Protein AF-A0A179UR86-F1 (afdb_monomer_lite)

Radius of gyration: 14.1 Å; chains: 1; bounding box: 42×25×33 Å

Sequence (94 aa):
MFLMEGLKAKALVEFESKLTKFWLSESFLECIQNIYDTAAPMPPGVKSAVVQTATKHLESLWQKKPFQDIVRENGDFAVDMIEKQVKSEGILHI

pLDDT: mean 88.58, std 12.35, range [43.47, 96.12]

Organism: Blastomyces gilchristii (strain SLH14081) (NCBI:txid559298)

Structure (mmCIF, N/CA/C/O backbone):
data_AF-A0A179UR86-F1
#
_entry.id   AF-A0A179UR86-F1
#
loop_
_atom_site.group_PDB
_atom_site.id
_atom_site.type_symbol
_atom_site.label_atom_id
_atom_site.label_alt_id
_atom_site.label_comp_id
_atom_site.label_asym_id
_atom_site.label_entity_id
_atom_site.label_seq_id
_atom_site.pdbx_PDB_ins_code
_atom_site.Cartn_x
_atom_site.Cartn_y
_atom_site.Cartn_z
_atom_site.occupancy
_atom_site.B_iso_or_equiv
_atom_site.auth_seq_id
_atom_site.auth_comp_id
_atom_site.auth_asym_id
_atom_site.auth_atom_id
_atom_site.pdbx_PDB_model_num
ATOM 1 N N . MET A 1 1 ? 29.850 -10.027 -7.730 1.00 51.62 1 MET A N 1
ATOM 2 C CA . MET A 1 1 ? 28.386 -9.892 -7.889 1.00 51.62 1 MET A CA 1
ATOM 3 C C . MET A 1 1 ? 27.811 -9.637 -6.506 1.00 51.62 1 MET A C 1
ATOM 5 O O . MET A 1 1 ? 27.956 -10.494 -5.646 1.00 51.62 1 MET A O 1
ATOM 9 N N . PHE A 1 2 ? 27.308 -8.434 -6.233 1.00 58.03 2 PHE A N 1
ATOM 10 C CA . PHE A 1 2 ? 26.774 -8.105 -4.908 1.00 58.03 2 PHE A CA 1
ATOM 11 C C . PHE A 1 2 ? 25.455 -8.858 -4.686 1.00 58.03 2 PHE A C 1
ATOM 13 O O . PHE A 1 2 ? 24.636 -8.926 -5.599 1.00 58.03 2 PHE A O 1
ATOM 20 N N . LEU A 1 3 ? 25.231 -9.392 -3.480 1.00 67.00 3 LEU A N 1
ATOM 21 C CA . LEU A 1 3 ? 24.007 -10.102 -3.046 1.00 67.00 3 LEU A CA 1
ATOM 22 C C . LEU A 1 3 ? 22.762 -9.183 -2.960 1.00 67.00 3 LEU A C 1
ATOM 24 O O . LEU A 1 3 ? 21.843 -9.417 -2.177 1.00 67.00 3 LEU A O 1
ATOM 28 N N . MET A 1 4 ? 22.740 -8.104 -3.742 1.00 77.94 4 MET A N 1
ATOM 29 C CA . MET A 1 4 ? 21.792 -7.000 -3.640 1.00 77.94 4 MET A CA 1
ATOM 30 C C . MET A 1 4 ? 20.364 -7.437 -3.973 1.00 77.94 4 MET A C 1
ATOM 32 O O . MET A 1 4 ? 19.428 -6.983 -3.325 1.00 77.94 4 MET A O 1
ATOM 36 N N . GLU A 1 5 ? 20.195 -8.367 -4.913 1.00 80.44 5 GLU A N 1
ATOM 37 C CA . GLU A 1 5 ? 18.871 -8.878 -5.290 1.00 80.44 5 GLU A CA 1
ATOM 38 C C . GLU A 1 5 ? 18.231 -9.715 -4.174 1.00 80.44 5 GLU A C 1
ATOM 40 O O . GLU A 1 5 ? 17.061 -9.523 -3.849 1.00 80.44 5 GLU A O 1
ATOM 45 N N . GLY A 1 6 ? 19.011 -10.565 -3.496 1.00 83.00 6 GLY A N 1
ATOM 46 C CA . GLY A 1 6 ? 18.523 -11.320 -2.337 1.00 83.00 6 GLY A CA 1
ATOM 47 C C . GLY A 1 6 ? 18.135 -10.410 -1.168 1.00 83.00 6 GLY A C 1
ATOM 48 O O . GLY A 1 6 ? 17.149 -10.663 -0.476 1.00 83.00 6 GLY A O 1
ATOM 49 N N . LEU A 1 7 ? 18.871 -9.309 -0.977 1.00 87.69 7 LEU A N 1
ATOM 50 C CA . LEU A 1 7 ? 18.551 -8.318 0.047 1.00 87.69 7 LEU A CA 1
ATOM 51 C C . LEU A 1 7 ? 17.270 -7.540 -0.284 1.00 87.69 7 LEU A C 1
ATOM 53 O O . LEU A 1 7 ? 16.439 -7.363 0.604 1.00 87.69 7 LEU A O 1
ATOM 57 N N . LYS A 1 8 ? 17.081 -7.119 -1.542 1.00 87.69 8 LYS A N 1
ATOM 58 C CA . LYS A 1 8 ? 15.849 -6.452 -2.000 1.00 87.69 8 LYS A CA 1
ATOM 59 C C . LYS A 1 8 ? 14.625 -7.342 -1.801 1.00 87.69 8 LYS A C 1
ATOM 61 O O . LYS A 1 8 ? 13.632 -6.880 -1.250 1.00 87.69 8 LYS A O 1
ATOM 66 N N . ALA A 1 9 ? 14.719 -8.620 -2.174 1.00 89.12 9 ALA A N 1
ATOM 67 C CA . ALA A 1 9 ? 13.636 -9.578 -1.970 1.00 89.12 9 ALA A CA 1
ATOM 68 C C . ALA A 1 9 ? 13.292 -9.734 -0.480 1.00 89.12 9 ALA A C 1
ATOM 70 O O . ALA A 1 9 ? 12.127 -9.646 -0.099 1.00 89.12 9 ALA A O 1
ATOM 71 N N . LYS A 1 10 ? 14.303 -9.881 0.389 1.00 92.06 10 LYS A N 1
ATOM 72 C CA . LYS A 1 10 ? 14.084 -9.967 1.840 1.00 92.06 10 LYS A CA 1
ATOM 73 C C . LYS A 1 10 ? 13.477 -8.682 2.415 1.00 92.06 10 LYS A C 1
ATOM 75 O O . LYS A 1 10 ? 12.597 -8.753 3.267 1.00 92.06 10 LYS A O 1
ATOM 80 N N . ALA A 1 11 ? 13.923 -7.517 1.946 1.00 93.31 11 ALA A N 1
ATOM 81 C CA . ALA A 1 11 ? 13.376 -6.230 2.360 1.00 93.31 11 ALA A CA 1
ATOM 82 C C . ALA A 1 11 ? 11.907 -6.069 1.940 1.00 93.31 11 ALA A C 1
ATOM 84 O O . ALA A 1 11 ? 11.116 -5.567 2.733 1.00 93.31 11 ALA A O 1
ATOM 85 N N . LEU A 1 12 ? 11.533 -6.537 0.743 1.00 94.06 12 LEU A N 1
ATOM 86 C CA . LEU A 1 12 ? 10.146 -6.524 0.277 1.00 94.06 12 LEU A CA 1
ATOM 87 C C . LEU A 1 12 ? 9.246 -7.415 1.145 1.00 94.06 12 LEU A C 1
ATOM 89 O O . LEU A 1 12 ? 8.189 -6.965 1.572 1.00 94.06 12 LEU A O 1
ATOM 93 N N . VAL A 1 13 ? 9.694 -8.625 1.490 1.00 94.75 13 VAL A N 1
ATOM 94 C CA . VAL A 1 13 ? 8.943 -9.527 2.386 1.00 94.75 13 VAL A CA 1
ATOM 95 C C . VAL A 1 13 ? 8.721 -8.888 3.762 1.00 94.75 13 VAL A C 1
ATOM 97 O O . VAL A 1 13 ? 7.619 -8.926 4.311 1.00 94.75 13 VAL A O 1
ATOM 100 N N . GLU A 1 14 ? 9.753 -8.260 4.329 1.00 95.69 14 GLU A N 1
ATOM 101 C CA . GLU A 1 14 ? 9.614 -7.553 5.607 1.00 95.69 14 GLU A CA 1
ATOM 102 C C . GLU A 1 14 ? 8.725 -6.310 5.497 1.00 95.69 14 GLU A C 1
ATOM 104 O O . GLU A 1 14 ? 7.994 -5.977 6.432 1.00 95.69 14 GLU A O 1
ATOM 109 N N . PHE A 1 15 ? 8.756 -5.627 4.355 1.00 95.50 15 PHE A N 1
ATOM 110 C CA . PHE A 1 15 ? 7.875 -4.504 4.077 1.00 95.50 15 PHE A CA 1
ATOM 111 C C . PHE A 1 15 ? 6.408 -4.950 4.041 1.00 95.50 15 PHE A C 1
ATOM 113 O O . PHE A 1 15 ? 5.600 -4.412 4.794 1.00 95.50 15 PHE A O 1
ATOM 120 N N . GLU A 1 16 ? 6.076 -5.995 3.283 1.00 95.31 16 GLU A N 1
ATOM 121 C CA . GLU A 1 16 ? 4.734 -6.598 3.241 1.00 95.31 16 GLU A CA 1
ATOM 122 C C . GLU A 1 16 ? 4.252 -7.035 4.637 1.00 95.31 16 GLU A C 1
ATOM 124 O O . GLU A 1 16 ? 3.130 -6.730 5.055 1.00 95.31 16 GLU A O 1
ATOM 129 N N . SER A 1 17 ? 5.129 -7.678 5.415 1.00 95.81 17 SER A N 1
ATOM 130 C CA . SER A 1 17 ? 4.868 -8.059 6.811 1.00 95.81 17 SER A CA 1
ATOM 131 C C . SER A 1 17 ? 4.529 -6.851 7.693 1.00 95.81 17 SER A C 1
ATOM 133 O O . SER A 1 17 ? 3.624 -6.916 8.526 1.00 95.81 17 SER A O 1
ATOM 135 N N . LYS A 1 18 ? 5.203 -5.712 7.505 1.00 95.81 18 LYS A N 1
ATOM 136 C CA . LYS A 1 18 ? 4.883 -4.475 8.230 1.00 95.81 18 LYS A CA 1
ATOM 137 C C . LYS A 1 18 ? 3.570 -3.857 7.764 1.00 95.81 18 LYS A C 1
ATOM 139 O O . LYS A 1 18 ? 2.780 -3.463 8.618 1.00 95.81 18 LYS A O 1
ATOM 144 N N . LEU A 1 19 ? 3.300 -3.811 6.460 1.00 95.50 19 LEU A N 1
ATOM 145 C CA . LEU A 1 19 ? 2.042 -3.268 5.936 1.00 95.50 19 LEU A CA 1
ATOM 146 C C . LEU A 1 19 ? 0.835 -4.001 6.527 1.00 95.50 19 LEU A C 1
ATOM 148 O O . LEU A 1 19 ? -0.087 -3.367 7.029 1.00 95.50 19 LEU A O 1
ATOM 152 N N . THR A 1 20 ? 0.880 -5.333 6.582 1.00 92.75 20 THR A N 1
ATOM 153 C CA . THR A 1 20 ? -0.214 -6.130 7.166 1.00 92.75 20 THR A CA 1
ATOM 154 C C . THR A 1 20 ? -0.423 -5.898 8.666 1.00 92.75 20 THR A C 1
ATOM 156 O O . THR A 1 20 ? -1.531 -6.100 9.159 1.00 92.75 20 THR A O 1
ATOM 159 N N . LYS A 1 21 ? 0.604 -5.454 9.400 1.00 94.19 21 LYS A N 1
ATOM 160 C CA . LYS A 1 21 ? 0.514 -5.142 10.837 1.00 94.19 21 LYS A CA 1
ATOM 161 C C . LYS A 1 21 ? 0.077 -3.706 11.107 1.00 94.19 21 LYS A C 1
ATOM 163 O O . LYS A 1 21 ? -0.629 -3.460 12.079 1.00 94.19 21 LYS A O 1
ATOM 168 N N . PHE A 1 22 ? 0.508 -2.769 10.267 1.00 94.25 22 PHE A N 1
ATOM 169 C CA . PHE A 1 22 ? 0.385 -1.333 10.516 1.00 94.25 22 PHE A CA 1
ATOM 170 C C . PHE A 1 22 ? -0.553 -0.614 9.540 1.00 94.25 22 PHE A C 1
ATOM 172 O O . PHE A 1 22 ? -0.579 0.607 9.536 1.00 94.25 22 PHE A O 1
ATOM 179 N N . TRP A 1 23 ? -1.362 -1.331 8.756 1.00 95.38 23 TRP A N 1
ATOM 180 C CA . TRP A 1 23 ? -2.275 -0.744 7.761 1.00 95.38 23 TRP A CA 1
ATOM 181 C C . TRP A 1 23 ? -3.234 0.323 8.320 1.00 95.38 23 TRP A C 1
ATOM 183 O O . TRP A 1 23 ? -3.680 1.199 7.586 1.00 95.38 23 TRP A O 1
ATOM 193 N N . LEU A 1 24 ? -3.575 0.267 9.612 1.00 92.62 24 LEU A N 1
ATOM 194 C CA . LEU A 1 24 ? -4.473 1.238 10.242 1.00 92.62 24 LEU A CA 1
ATOM 195 C C . LEU A 1 24 ? -3.737 2.485 10.770 1.00 92.62 24 LEU A C 1
ATOM 197 O O . LEU A 1 24 ? -4.399 3.430 11.199 1.00 92.62 24 LEU A O 1
ATOM 201 N N . SER A 1 25 ? -2.403 2.518 10.770 1.00 93.31 25 SER A N 1
ATOM 202 C CA . SER A 1 25 ? -1.642 3.663 11.282 1.00 93.31 25 SER A CA 1
ATOM 203 C C . SER A 1 25 ? -1.613 4.828 10.290 1.00 93.31 25 SER A C 1
ATOM 205 O O . SER A 1 25 ? -1.831 4.657 9.092 1.00 93.31 25 SER A O 1
ATOM 207 N N . GLU A 1 26 ? -1.318 6.030 10.782 1.00 92.06 26 GLU A N 1
ATOM 208 C CA . GLU A 1 26 ? -1.069 7.194 9.919 1.00 92.06 26 GLU A CA 1
ATOM 209 C C . GLU A 1 26 ? 0.185 6.990 9.061 1.00 92.06 26 GLU A C 1
ATOM 211 O O . GLU A 1 26 ? 0.186 7.335 7.884 1.00 92.06 26 GLU A O 1
ATOM 216 N N . SER A 1 27 ? 1.198 6.297 9.591 1.00 92.62 27 SER A N 1
ATOM 217 C CA . SER A 1 27 ? 2.420 5.963 8.851 1.00 92.62 27 SER A CA 1
ATOM 218 C C . SER A 1 27 ? 2.165 5.099 7.614 1.00 92.62 27 SER A C 1
ATOM 220 O O . SER A 1 27 ? 2.962 5.120 6.680 1.00 92.62 27 SER A O 1
ATOM 222 N N . PHE A 1 28 ? 1.072 4.329 7.574 1.00 95.25 28 PHE A N 1
ATOM 223 C CA . PHE A 1 28 ? 0.672 3.630 6.351 1.00 95.25 28 PHE A CA 1
ATOM 224 C C . PHE A 1 28 ? 0.216 4.609 5.261 1.00 95.25 28 PHE A C 1
ATOM 226 O O . PHE A 1 28 ? 0.587 4.446 4.101 1.00 95.25 28 PHE A O 1
ATOM 233 N N . LEU A 1 29 ? -0.534 5.649 5.632 1.00 94.94 29 LEU A N 1
ATOM 234 C CA . LEU A 1 29 ? -1.002 6.683 4.706 1.00 94.94 29 LEU A CA 1
ATOM 235 C C . LEU A 1 29 ? 0.163 7.524 4.176 1.00 94.94 29 LEU A C 1
ATOM 237 O O . LEU A 1 29 ? 0.288 7.704 2.966 1.00 94.94 29 LEU A O 1
ATOM 241 N N . GLU A 1 30 ? 1.071 7.930 5.064 1.00 94.25 30 GLU A N 1
ATOM 242 C CA . GLU A 1 30 ? 2.324 8.594 4.683 1.00 94.25 30 GLU A CA 1
ATOM 243 C C . GLU A 1 30 ? 3.167 7.707 3.759 1.00 94.25 30 GLU A C 1
ATOM 245 O O . GLU A 1 30 ? 3.787 8.185 2.812 1.00 94.25 30 GLU A O 1
ATOM 250 N N . CYS A 1 31 ? 3.192 6.391 3.999 1.00 95.12 31 CYS A N 1
ATOM 251 C CA . CYS A 1 31 ? 3.905 5.456 3.135 1.00 95.12 31 CYS A CA 1
ATOM 252 C C . CYS A 1 31 ? 3.314 5.415 1.721 1.00 95.12 31 CYS A C 1
ATOM 254 O O . CYS A 1 31 ? 4.085 5.362 0.763 1.00 95.12 31 CYS A O 1
ATOM 256 N N . ILE A 1 32 ? 1.981 5.445 1.579 1.00 95.00 32 ILE A N 1
ATOM 257 C CA . ILE A 1 32 ? 1.326 5.526 0.265 1.00 95.00 32 ILE A CA 1
ATOM 258 C C . ILE A 1 32 ? 1.773 6.803 -0.447 1.00 95.00 32 ILE A C 1
ATOM 260 O O . ILE A 1 32 ? 2.301 6.714 -1.551 1.00 95.00 32 ILE A O 1
ATOM 264 N N . GLN A 1 33 ? 1.618 7.965 0.192 1.00 94.12 33 GLN A N 1
ATOM 265 C CA . GLN A 1 33 ? 1.997 9.253 -0.400 1.00 94.12 33 GLN A CA 1
ATOM 266 C C . GLN A 1 33 ? 3.458 9.247 -0.847 1.00 94.12 33 GLN A C 1
ATOM 268 O O . GLN A 1 33 ? 3.736 9.426 -2.024 1.00 94.12 33 GLN A O 1
ATOM 273 N N . ASN A 1 34 ? 4.384 8.873 0.039 1.00 93.56 34 ASN A N 1
ATOM 274 C CA . ASN A 1 34 ? 5.809 8.823 -0.289 1.00 93.56 34 ASN A CA 1
ATOM 275 C C . ASN A 1 34 ? 6.116 7.929 -1.503 1.00 93.56 34 ASN A C 1
ATOM 277 O O . ASN A 1 34 ? 6.965 8.273 -2.323 1.00 93.56 34 ASN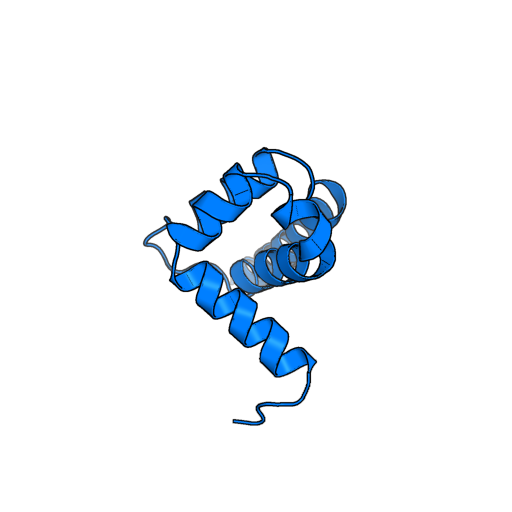 A O 1
ATOM 281 N N . ILE A 1 35 ? 5.445 6.782 -1.640 1.00 94.31 35 ILE A N 1
ATOM 282 C CA . ILE A 1 35 ? 5.664 5.859 -2.763 1.00 94.31 35 ILE A CA 1
ATOM 283 C C . ILE A 1 35 ? 5.188 6.450 -4.093 1.00 94.31 35 ILE A C 1
ATOM 285 O O . ILE A 1 35 ? 5.822 6.199 -5.120 1.00 94.31 35 ILE A O 1
ATOM 289 N N . TYR A 1 36 ? 4.086 7.199 -4.087 1.00 93.19 36 TYR A N 1
ATOM 290 C CA . TYR A 1 36 ? 3.504 7.778 -5.300 1.00 93.19 36 TYR A CA 1
ATOM 291 C C . TYR A 1 36 ? 4.069 9.164 -5.639 1.00 93.19 36 TYR A C 1
ATOM 293 O O . TYR A 1 36 ? 4.163 9.489 -6.818 1.00 93.19 36 TYR A O 1
ATOM 301 N N . ASP A 1 37 ? 4.561 9.909 -4.649 1.00 92.00 37 ASP A N 1
ATOM 302 C CA . ASP A 1 37 ? 5.230 11.202 -4.836 1.00 92.00 37 ASP A CA 1
ATOM 303 C C . ASP A 1 37 ? 6.698 11.045 -5.269 1.00 92.00 37 ASP A C 1
ATOM 305 O O . ASP A 1 37 ? 7.321 11.976 -5.789 1.00 92.00 37 ASP A O 1
ATOM 309 N N . THR A 1 38 ? 7.292 9.865 -5.055 1.00 91.12 38 THR A N 1
ATOM 310 C CA . THR A 1 38 ? 8.683 9.625 -5.442 1.00 91.12 38 THR A CA 1
ATOM 311 C C . THR A 1 38 ? 8.821 9.550 -6.964 1.00 91.12 38 THR A C 1
ATOM 313 O O . THR A 1 38 ? 8.381 8.598 -7.603 1.00 91.12 38 THR A O 1
ATOM 316 N N . ALA A 1 39 ? 9.548 10.513 -7.539 1.00 83.31 39 ALA A N 1
ATOM 317 C CA . ALA A 1 39 ? 9.842 10.562 -8.976 1.00 83.31 39 ALA A CA 1
ATOM 318 C C . ALA A 1 39 ? 10.750 9.416 -9.473 1.00 83.31 39 ALA A C 1
ATOM 320 O O . ALA A 1 39 ? 10.816 9.140 -10.671 1.00 83.31 39 ALA A O 1
ATOM 321 N N . ALA A 1 40 ? 11.488 8.764 -8.570 1.00 84.62 40 ALA A N 1
ATOM 322 C CA . ALA A 1 40 ? 12.354 7.643 -8.914 1.00 84.62 40 ALA A CA 1
ATOM 323 C C . ALA A 1 40 ? 11.550 6.340 -9.103 1.00 84.62 40 ALA A C 1
ATOM 325 O O . ALA A 1 40 ? 10.590 6.099 -8.369 1.00 84.62 40 ALA A O 1
ATOM 326 N N . PRO A 1 41 ? 11.974 5.445 -10.016 1.00 83.81 41 PRO A N 1
ATOM 327 C CA . PRO A 1 41 ? 11.339 4.144 -10.178 1.00 83.81 41 PRO A CA 1
ATOM 328 C C . PRO A 1 41 ? 11.341 3.356 -8.867 1.00 83.81 41 PRO A C 1
ATOM 330 O O . PRO A 1 41 ? 12.394 3.101 -8.277 1.00 83.81 41 PRO A O 1
ATOM 333 N N . MET A 1 42 ? 10.155 2.946 -8.426 1.00 86.94 42 MET A N 1
ATOM 334 C CA . MET A 1 42 ? 10.029 2.080 -7.260 1.00 86.94 42 MET A CA 1
ATOM 335 C C . MET A 1 42 ? 10.500 0.661 -7.577 1.00 86.94 42 MET A C 1
ATOM 337 O O . MET A 1 42 ? 10.273 0.172 -8.690 1.00 86.94 42 MET A O 1
ATOM 341 N N . PRO A 1 43 ? 11.121 -0.036 -6.606 1.00 85.56 43 PRO A N 1
ATOM 342 C CA . PRO A 1 43 ? 11.416 -1.449 -6.758 1.00 85.56 43 PRO A CA 1
ATOM 343 C C . PRO A 1 43 ? 10.144 -2.236 -7.111 1.00 85.56 43 PRO A C 1
ATOM 345 O O . PRO A 1 43 ? 9.073 -1.946 -6.557 1.00 85.56 43 PRO A O 1
ATOM 348 N N . PRO A 1 44 ? 10.246 -3.249 -7.991 1.00 84.06 44 PRO A N 1
ATOM 349 C CA . PRO A 1 44 ? 9.123 -4.122 -8.298 1.00 84.06 44 PRO A CA 1
ATOM 350 C C . PRO A 1 44 ? 8.492 -4.680 -7.017 1.00 84.06 44 PRO A C 1
ATOM 352 O O . PRO A 1 44 ? 9.197 -5.075 -6.090 1.00 84.06 44 PRO A O 1
ATOM 355 N N . GLY A 1 45 ? 7.161 -4.692 -6.959 1.00 90.25 45 GLY A N 1
ATOM 356 C CA . GLY A 1 45 ? 6.400 -5.22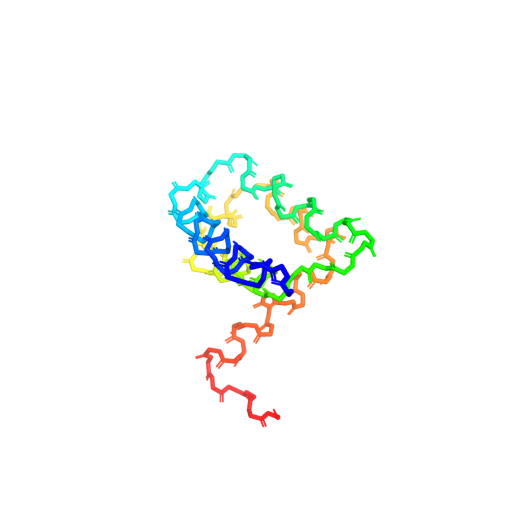5 -5.826 1.00 90.25 45 GLY A CA 1
ATOM 357 C C . GLY A 1 45 ? 6.018 -4.204 -4.752 1.00 90.25 45 GLY A C 1
ATOM 358 O O . GLY A 1 45 ? 4.974 -4.379 -4.138 1.00 90.25 45 GLY A O 1
ATOM 359 N N . VAL A 1 46 ? 6.752 -3.097 -4.575 1.00 93.81 46 VAL A N 1
ATOM 360 C CA . VAL A 1 46 ? 6.454 -2.107 -3.512 1.00 93.81 46 VAL A CA 1
ATOM 361 C C . VAL A 1 46 ? 5.071 -1.470 -3.691 1.00 93.81 46 VAL A C 1
ATOM 363 O O . VAL A 1 46 ? 4.254 -1.515 -2.771 1.00 93.81 46 VAL A O 1
ATOM 366 N N . LYS A 1 47 ? 4.772 -0.946 -4.890 1.00 94.00 47 LYS A N 1
ATOM 367 C CA . LYS A 1 47 ? 3.440 -0.397 -5.212 1.00 94.00 47 LYS A CA 1
ATOM 368 C C . LYS A 1 47 ? 2.347 -1.459 -5.060 1.00 94.00 47 LYS A C 1
ATOM 370 O O . LYS A 1 47 ? 1.353 -1.233 -4.379 1.00 94.00 47 LYS A O 1
ATOM 375 N N . SER A 1 48 ? 2.580 -2.656 -5.605 1.00 93.75 48 SER A N 1
ATOM 376 C CA . SER A 1 48 ? 1.634 -3.778 -5.516 1.00 93.75 48 SER A CA 1
ATOM 377 C C . SER A 1 48 ? 1.320 -4.172 -4.070 1.00 93.75 48 SER A C 1
ATOM 379 O O . SER A 1 48 ? 0.165 -4.443 -3.758 1.00 93.75 48 SER A O 1
ATOM 381 N N . ALA A 1 49 ? 2.317 -4.200 -3.183 1.00 95.75 49 ALA A N 1
ATOM 382 C CA . ALA A 1 49 ? 2.147 -4.561 -1.778 1.00 95.75 49 ALA A CA 1
ATOM 383 C C . ALA A 1 49 ? 1.250 -3.561 -1.033 1.00 95.75 49 ALA A C 1
ATOM 385 O O . ALA A 1 49 ? 0.355 -3.949 -0.272 1.00 95.75 49 ALA A O 1
ATOM 386 N N . VAL A 1 50 ? 1.457 -2.268 -1.286 1.00 96.12 50 VAL A N 1
ATOM 387 C CA . VAL A 1 50 ? 0.646 -1.194 -0.705 1.00 96.12 50 VAL A CA 1
ATOM 388 C C . VAL A 1 50 ? -0.777 -1.226 -1.242 1.00 96.12 50 VAL A C 1
ATOM 390 O O . VAL A 1 50 ? -1.716 -1.239 -0.449 1.00 96.12 50 VAL A O 1
ATOM 393 N N . VAL A 1 51 ? -0.941 -1.327 -2.561 1.00 95.88 51 VAL A N 1
ATOM 394 C CA . VAL A 1 51 ? -2.253 -1.428 -3.215 1.00 95.88 51 VAL A CA 1
ATOM 395 C C . VAL A 1 51 ? -3.013 -2.648 -2.707 1.00 95.88 51 VAL A C 1
ATOM 397 O O . VAL A 1 51 ? -4.157 -2.528 -2.289 1.00 95.88 51 VAL A O 1
ATOM 400 N N . GLN A 1 52 ? -2.372 -3.816 -2.638 1.00 95.19 52 GLN A N 1
ATOM 401 C CA . GLN A 1 52 ? -2.994 -5.026 -2.105 1.00 95.19 52 GLN A CA 1
ATOM 402 C C . GLN A 1 52 ? -3.458 -4.847 -0.656 1.00 95.19 52 GLN A C 1
ATOM 404 O O . GLN A 1 52 ? -4.553 -5.287 -0.308 1.00 95.19 52 GLN A O 1
ATOM 409 N N . THR A 1 53 ? -2.640 -4.214 0.187 1.00 95.62 53 THR A N 1
ATOM 410 C CA . THR A 1 53 ? -3.002 -3.950 1.585 1.00 95.62 53 THR A CA 1
ATOM 411 C C . THR A 1 53 ? -4.173 -2.969 1.669 1.00 95.62 53 THR A C 1
ATOM 413 O O . THR A 1 53 ? -5.124 -3.221 2.408 1.00 95.62 53 THR A O 1
ATOM 416 N N . ALA A 1 54 ? -4.146 -1.894 0.876 1.00 95.31 54 ALA A N 1
ATOM 417 C CA . ALA A 1 54 ? -5.209 -0.897 0.828 1.00 95.31 54 ALA A CA 1
ATOM 418 C C . ALA A 1 54 ? -6.535 -1.497 0.341 1.00 95.31 54 ALA A C 1
ATOM 420 O O . ALA A 1 54 ? -7.551 -1.341 1.010 1.00 95.31 54 ALA A O 1
ATOM 421 N N . THR A 1 55 ? -6.526 -2.247 -0.765 1.00 94.12 55 THR A N 1
ATOM 422 C CA . THR A 1 55 ? -7.720 -2.916 -1.303 1.00 94.12 55 THR A CA 1
ATOM 423 C C . THR A 1 55 ? -8.277 -3.946 -0.317 1.00 94.12 55 THR A C 1
ATOM 425 O O . THR A 1 55 ? -9.483 -3.992 -0.095 1.00 94.12 55 THR A O 1
ATOM 428 N N . LYS A 1 56 ? -7.416 -4.731 0.349 1.00 94.38 56 LYS A N 1
ATOM 429 C CA . LYS A 1 56 ? -7.844 -5.723 1.354 1.00 94.38 56 LYS A CA 1
ATOM 430 C C . LYS A 1 56 ? -8.575 -5.095 2.547 1.00 94.38 56 LYS A C 1
ATOM 432 O O . LYS A 1 56 ? -9.441 -5.736 3.134 1.00 94.38 56 LYS A O 1
ATOM 437 N N . HIS A 1 57 ? -8.216 -3.869 2.917 1.00 94.94 57 HIS A N 1
ATOM 438 C CA . HIS A 1 57 ? -8.780 -3.147 4.061 1.00 94.94 57 HIS A CA 1
ATOM 439 C C . HIS A 1 57 ? -9.600 -1.918 3.640 1.00 94.94 57 HIS A C 1
ATOM 441 O O . HIS A 1 57 ? -9.806 -1.005 4.445 1.00 94.94 57 HIS A O 1
ATOM 447 N N . LEU A 1 58 ? -10.079 -1.900 2.390 1.00 93.44 58 LEU A N 1
ATOM 448 C CA . LEU A 1 58 ? -10.675 -0.727 1.756 1.00 93.44 58 LEU A CA 1
ATOM 449 C C . LEU A 1 58 ? -11.835 -0.158 2.564 1.00 93.44 58 LEU A C 1
ATOM 451 O O . LEU A 1 58 ? -11.857 1.037 2.824 1.00 93.44 58 LEU A O 1
ATOM 455 N N . GLU A 1 59 ? -12.758 -1.001 3.023 1.00 93.19 59 GLU A N 1
ATOM 456 C CA . GLU A 1 59 ? -13.931 -0.551 3.781 1.00 93.19 59 GLU A CA 1
ATOM 457 C C . GLU A 1 59 ? -13.549 0.250 5.031 1.00 93.19 59 GLU A C 1
ATOM 459 O O . GLU A 1 59 ? -14.157 1.278 5.323 1.00 93.19 59 GLU A O 1
ATOM 464 N N . SER A 1 60 ? -12.508 -0.194 5.744 1.00 94.94 60 SER A N 1
ATOM 465 C CA . SER A 1 60 ? -12.014 0.458 6.962 1.00 94.94 60 SER A CA 1
ATOM 466 C C . SER A 1 60 ? -11.231 1.733 6.654 1.00 94.94 60 SER A C 1
ATOM 468 O O . SER A 1 60 ? -11.370 2.738 7.351 1.00 94.94 60 SER A O 1
ATOM 470 N N . LEU A 1 61 ? -10.407 1.701 5.606 1.00 94.75 61 LEU A N 1
ATOM 471 C CA . LEU A 1 61 ? -9.618 2.849 5.169 1.00 94.75 61 LEU A CA 1
ATOM 472 C C . LEU A 1 61 ? -10.500 3.951 4.579 1.00 94.75 61 LEU A C 1
ATOM 474 O O . LEU A 1 61 ? -10.262 5.123 4.850 1.00 94.75 61 LEU A O 1
ATOM 478 N N . TRP A 1 62 ? -11.565 3.595 3.862 1.00 94.81 62 TRP A N 1
ATOM 479 C CA . TRP A 1 62 ? -12.480 4.545 3.232 1.00 94.81 62 TRP A CA 1
ATOM 480 C C . TRP A 1 62 ? -13.229 5.420 4.239 1.00 94.81 62 TRP A C 1
ATOM 482 O O . TRP A 1 62 ? -13.591 6.548 3.919 1.00 94.81 62 TRP A O 1
ATOM 492 N N . GLN A 1 63 ? -13.414 4.960 5.481 1.00 94.56 63 GLN A N 1
ATOM 493 C CA . GLN A 1 63 ? -13.996 5.788 6.548 1.00 94.56 63 GLN A CA 1
ATOM 494 C C . GLN A 1 63 ? -13.066 6.926 6.998 1.00 94.56 63 GLN A C 1
ATOM 496 O O . GLN A 1 63 ? -13.499 7.850 7.686 1.00 94.56 63 GLN A O 1
ATOM 501 N N . LYS A 1 64 ? -11.780 6.882 6.631 1.00 93.56 64 LYS A N 1
ATOM 502 C CA . LYS A 1 64 ? -10.797 7.899 6.997 1.00 93.56 64 LYS A CA 1
ATOM 503 C C . LYS A 1 64 ? -10.691 8.946 5.899 1.00 93.56 64 LYS A C 1
ATOM 505 O O . LYS A 1 64 ? -10.229 8.659 4.797 1.00 93.56 64 LYS A O 1
ATOM 510 N N . LYS A 1 65 ? -11.023 10.192 6.237 1.00 95.00 65 LYS A N 1
ATOM 511 C CA . LYS A 1 65 ? -10.868 11.335 5.328 1.00 95.00 65 LYS A CA 1
ATOM 512 C C . LYS A 1 65 ? -9.459 11.438 4.704 1.00 95.00 65 LYS A C 1
ATOM 514 O O . LYS A 1 65 ? -9.399 11.541 3.485 1.00 95.00 65 LYS A O 1
ATOM 519 N N . PRO A 1 66 ? -8.350 11.277 5.458 1.00 95.25 66 PRO A N 1
ATOM 520 C CA . PRO A 1 66 ? -7.010 11.323 4.867 1.00 95.25 66 PRO A CA 1
ATOM 521 C C . PRO A 1 66 ? -6.767 10.278 3.767 1.00 95.25 66 PRO A C 1
ATOM 523 O O . PRO A 1 66 ? -6.061 10.549 2.805 1.00 95.25 66 PRO A O 1
ATOM 526 N N . PHE A 1 67 ? -7.379 9.093 3.860 1.00 95.56 67 PHE A N 1
ATOM 527 C CA . PHE A 1 67 ? -7.268 8.089 2.799 1.00 95.56 67 PHE A CA 1
ATOM 528 C C . PHE A 1 67 ? -8.043 8.504 1.540 1.00 95.56 67 PHE A C 1
ATOM 530 O O . PHE A 1 67 ? -7.544 8.343 0.430 1.00 95.56 67 PHE A O 1
ATOM 537 N N . GLN A 1 68 ? -9.239 9.080 1.698 1.00 95.81 68 GLN A N 1
ATOM 538 C CA . GLN A 1 68 ? -10.006 9.612 0.565 1.00 95.81 68 GLN A CA 1
ATOM 539 C C . GLN A 1 68 ? -9.263 10.753 -0.140 1.00 95.81 68 GLN A C 1
ATOM 541 O O . GLN A 1 68 ? -9.332 10.863 -1.363 1.00 95.81 68 GLN A O 1
ATOM 546 N N . ASP A 1 69 ? -8.564 11.593 0.625 1.00 96.06 69 ASP A N 1
ATOM 547 C CA . ASP A 1 69 ? -7.764 12.692 0.089 1.00 96.06 69 ASP A CA 1
ATOM 548 C C . ASP A 1 69 ? -6.584 12.146 -0.733 1.00 96.06 69 ASP A C 1
ATOM 550 O O . ASP A 1 69 ? -6.423 12.547 -1.882 1.00 96.06 69 ASP A O 1
ATOM 554 N N . ILE A 1 70 ? -5.881 11.116 -0.239 1.00 95.31 70 ILE A N 1
ATOM 555 C CA . ILE A 1 70 ? -4.837 10.406 -1.001 1.00 95.31 70 ILE A CA 1
ATOM 556 C C . ILE A 1 70 ? -5.373 9.859 -2.327 1.00 95.31 70 ILE A C 1
ATOM 558 O O . ILE A 1 70 ? -4.742 10.049 -3.360 1.00 95.31 70 ILE A O 1
ATOM 562 N N . VAL A 1 71 ? -6.531 9.193 -2.327 1.00 95.31 71 VAL A N 1
ATOM 563 C CA . VAL A 1 71 ? -7.124 8.643 -3.561 1.00 95.31 71 VAL A CA 1
ATOM 564 C C . VAL A 1 71 ? -7.501 9.753 -4.549 1.00 95.31 71 VAL A C 1
ATOM 566 O O . VAL A 1 71 ? -7.400 9.562 -5.758 1.00 95.31 71 VAL A O 1
ATOM 569 N N . ARG A 1 72 ? -7.937 10.915 -4.050 1.00 94.81 72 ARG A N 1
ATOM 570 C CA . ARG A 1 72 ? -8.323 12.061 -4.884 1.00 94.81 72 ARG A CA 1
ATOM 571 C C . ARG A 1 72 ? -7.117 12.773 -5.492 1.00 94.81 72 ARG A C 1
ATOM 573 O O . ARG A 1 72 ? -7.199 13.225 -6.629 1.00 94.81 72 ARG A O 1
ATOM 580 N N . GLU A 1 73 ? -6.044 12.912 -4.724 1.00 93.25 73 GLU A N 1
ATOM 581 C CA . GLU A 1 73 ? -4.843 13.654 -5.117 1.00 93.25 73 GLU A CA 1
ATOM 582 C C . GLU A 1 73 ? -3.890 12.795 -5.957 1.00 93.25 73 GLU A C 1
ATOM 584 O O . GLU A 1 73 ? -3.297 13.291 -6.913 1.00 93.25 73 GLU A O 1
ATOM 589 N N . ASN A 1 74 ? -3.816 11.491 -5.674 1.00 93.00 74 ASN A N 1
ATOM 590 C CA . ASN A 1 74 ? -2.928 10.557 -6.360 1.00 93.00 74 ASN A CA 1
ATOM 591 C C . ASN A 1 74 ? -3.697 9.665 -7.339 1.00 93.00 74 ASN A C 1
ATOM 593 O O . ASN A 1 74 ? -4.057 8.526 -7.034 1.00 93.00 74 ASN A O 1
ATOM 597 N N . GLY A 1 75 ? -3.901 10.182 -8.555 1.00 91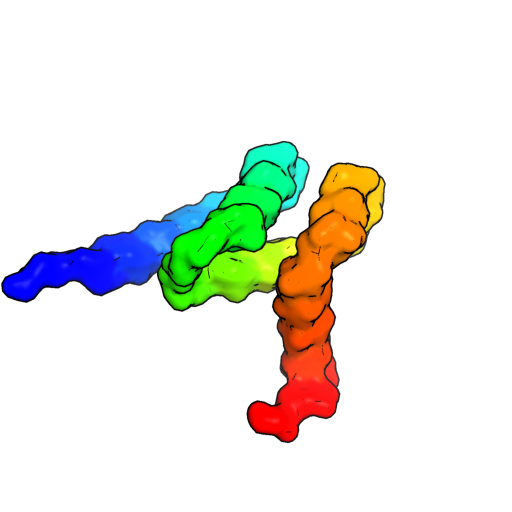.06 75 GLY A N 1
ATOM 598 C CA . GLY A 1 75 ? -4.593 9.470 -9.634 1.00 91.06 75 GLY A CA 1
ATOM 599 C C . GLY A 1 75 ? -3.965 8.114 -9.978 1.00 91.06 75 GLY A C 1
ATOM 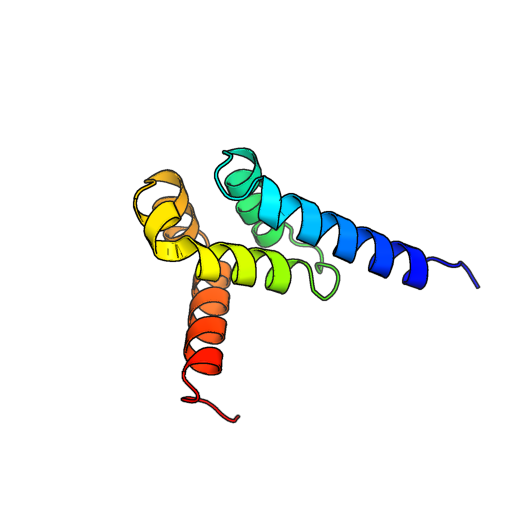600 O O . GLY A 1 75 ? -4.692 7.139 -10.145 1.00 91.06 75 GLY A O 1
ATOM 601 N N . ASP A 1 76 ? -2.633 8.018 -9.994 1.00 92.94 76 ASP A N 1
ATOM 602 C CA . ASP A 1 76 ? -1.922 6.756 -10.254 1.00 92.94 76 ASP A CA 1
ATOM 603 C C . ASP A 1 76 ? -2.241 5.684 -9.204 1.00 92.94 76 ASP A C 1
ATOM 605 O O . ASP A 1 76 ? -2.441 4.518 -9.537 1.00 92.94 76 ASP A O 1
ATOM 609 N N . PHE A 1 77 ? -2.349 6.075 -7.930 1.00 94.94 77 PHE A N 1
ATOM 610 C CA . PHE A 1 77 ? -2.736 5.153 -6.863 1.00 94.94 77 PHE A CA 1
ATOM 611 C C . PHE A 1 77 ? -4.176 4.664 -7.045 1.00 94.94 77 PHE A C 1
ATOM 613 O O . PHE A 1 77 ? -4.447 3.470 -6.907 1.00 94.94 77 PHE A O 1
ATOM 620 N N . ALA A 1 78 ? -5.094 5.565 -7.409 1.00 94.81 78 ALA A N 1
ATOM 621 C CA . ALA A 1 78 ? -6.474 5.199 -7.708 1.00 94.81 78 ALA A CA 1
ATOM 622 C C . ALA A 1 78 ? -6.565 4.221 -8.895 1.00 94.81 78 ALA A C 1
ATOM 624 O O . ALA A 1 78 ? -7.304 3.237 -8.823 1.00 94.81 78 ALA A O 1
ATOM 625 N N . VAL A 1 79 ? -5.786 4.453 -9.959 1.00 94.94 79 VAL A N 1
ATOM 626 C CA . VAL A 1 79 ? -5.704 3.556 -11.123 1.00 94.94 79 VAL A CA 1
ATOM 627 C C . VAL A 1 79 ? -5.197 2.177 -10.710 1.00 94.94 79 VAL A C 1
ATOM 629 O O . VAL A 1 79 ? -5.854 1.186 -11.027 1.00 94.94 79 VAL A O 1
ATOM 632 N N . ASP A 1 80 ? -4.101 2.097 -9.951 1.00 95.00 80 ASP A N 1
ATOM 633 C CA . ASP A 1 80 ? -3.542 0.817 -9.501 1.00 95.00 80 ASP A CA 1
ATOM 634 C C . ASP A 1 80 ? -4.538 0.030 -8.623 1.00 95.00 80 ASP A C 1
ATOM 636 O O . ASP A 1 80 ? -4.662 -1.194 -8.741 1.00 95.00 80 ASP A O 1
ATOM 640 N N . MET A 1 81 ? -5.292 0.718 -7.758 1.00 94.50 81 MET A N 1
ATOM 641 C CA . MET A 1 81 ? -6.345 0.105 -6.939 1.00 94.50 81 MET A CA 1
ATOM 642 C C . MET A 1 81 ? -7.487 -0.472 -7.777 1.00 94.50 81 MET A C 1
ATOM 644 O O . MET A 1 81 ? -7.919 -1.602 -7.530 1.00 94.50 81 MET A O 1
ATOM 648 N N . ILE A 1 82 ? -7.977 0.284 -8.763 1.00 92.56 82 ILE A N 1
ATOM 649 C CA . ILE A 1 82 ? -9.043 -0.173 -9.662 1.00 92.56 82 ILE A CA 1
ATOM 650 C C . ILE A 1 82 ? -8.541 -1.342 -10.503 1.0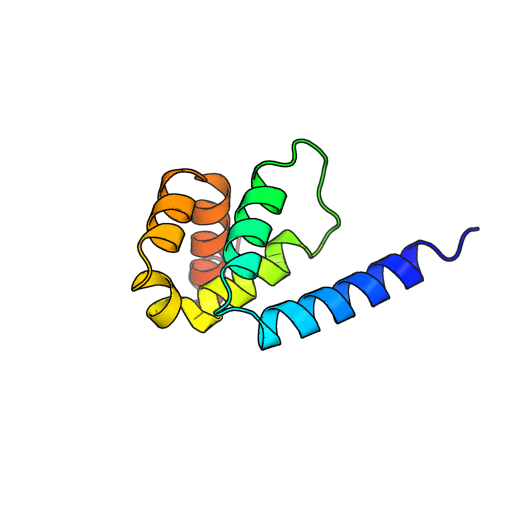0 92.56 82 ILE A C 1
ATOM 652 O O . ILE A 1 82 ? -9.224 -2.358 -10.599 1.00 92.56 82 ILE A O 1
ATOM 656 N N . GLU A 1 83 ? -7.333 -1.248 -11.059 1.00 92.75 83 GLU A N 1
ATOM 657 C CA . GLU A 1 83 ? -6.739 -2.322 -11.850 1.00 92.75 83 GLU A CA 1
ATOM 658 C C . GLU A 1 83 ? -6.644 -3.619 -11.030 1.00 92.75 83 GLU A C 1
ATOM 660 O O . GLU A 1 83 ? -6.988 -4.701 -11.515 1.00 92.75 83 GLU A O 1
ATOM 665 N N . LYS A 1 84 ? -6.255 -3.517 -9.753 1.00 89.12 84 LYS A N 1
ATOM 666 C CA . LYS A 1 84 ? -6.232 -4.659 -8.835 1.00 89.12 84 LYS A CA 1
ATOM 667 C C . LYS A 1 84 ? -7.622 -5.260 -8.622 1.00 89.12 84 LYS A C 1
ATOM 669 O O . LYS A 1 84 ? -7.748 -6.485 -8.666 1.00 89.12 84 LYS A O 1
ATOM 674 N N . GLN A 1 85 ? -8.639 -4.430 -8.394 1.00 85.06 85 GLN A N 1
ATOM 675 C CA . GLN A 1 85 ? -10.016 -4.883 -8.174 1.00 85.06 85 GLN A CA 1
ATOM 676 C C . GLN A 1 85 ? -10.570 -5.592 -9.414 1.00 85.06 85 GLN A C 1
ATOM 678 O O . GLN A 1 85 ? -11.079 -6.707 -9.335 1.00 85.06 85 GLN A O 1
ATOM 683 N N . VAL A 1 86 ? -10.368 -4.986 -10.579 1.00 86.69 86 VAL A N 1
ATOM 684 C CA . VAL A 1 86 ? -10.821 -5.497 -11.872 1.00 86.69 86 VAL A CA 1
ATOM 685 C C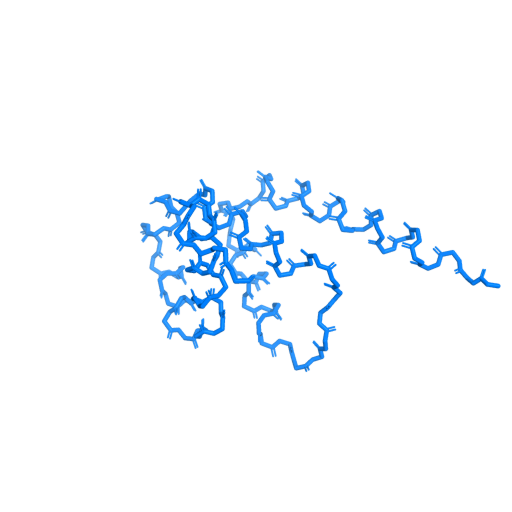 . VAL A 1 86 ? -10.163 -6.837 -12.223 1.00 86.69 86 VAL A C 1
ATOM 687 O O . VAL A 1 86 ? -10.835 -7.757 -12.696 1.00 86.69 86 VAL A O 1
ATOM 690 N N . LYS A 1 87 ? -8.863 -6.989 -11.935 1.00 83.69 87 LYS A N 1
ATOM 691 C CA . LYS A 1 87 ? -8.150 -8.271 -12.066 1.00 83.69 87 LYS A CA 1
ATOM 692 C C . LYS A 1 87 ? -8.663 -9.321 -11.074 1.00 83.69 87 LYS A C 1
ATOM 694 O O . LYS A 1 87 ? -8.703 -10.500 -11.410 1.00 83.69 87 LYS A O 1
ATOM 699 N N . SER A 1 88 ? -9.059 -8.914 -9.866 1.00 75.44 88 SER A N 1
ATOM 700 C CA . SER A 1 88 ? -9.589 -9.824 -8.839 1.00 75.44 88 SER A CA 1
ATOM 701 C C . SER A 1 88 ? -10.990 -10.348 -9.162 1.00 75.44 88 SER A C 1
ATOM 703 O O . SER A 1 88 ? -11.324 -11.458 -8.758 1.00 75.44 88 SER A O 1
ATOM 705 N N . GLU A 1 89 ? -11.803 -9.572 -9.877 1.00 63.72 89 GLU A N 1
ATOM 706 C CA . GLU A 1 89 ? -13.169 -9.943 -10.272 1.00 63.72 89 GLU A CA 1
ATOM 707 C C . GLU A 1 89 ? -13.229 -10.718 -11.603 1.00 63.72 89 GLU A C 1
ATOM 709 O O . GLU A 1 89 ? -14.306 -11.099 -12.054 1.00 63.72 89 GLU A O 1
ATOM 714 N N . GLY A 1 90 ? -12.078 -11.001 -12.226 1.00 55.31 90 GLY A N 1
ATOM 715 C CA . GLY A 1 90 ? -11.995 -11.773 -13.471 1.00 55.31 90 GLY A CA 1
ATOM 716 C C . GLY A 1 90 ? -12.476 -11.018 -14.714 1.00 55.31 90 GLY A C 1
ATOM 717 O O . GLY A 1 90 ? -12.776 -11.643 -15.728 1.00 55.31 90 GLY A O 1
ATOM 718 N N . ILE A 1 91 ? -12.562 -9.684 -14.655 1.00 52.50 91 ILE A N 1
ATOM 719 C CA . ILE A 1 91 ? -13.176 -8.876 -15.721 1.00 52.50 91 ILE A CA 1
ATOM 720 C C . ILE A 1 91 ? -12.167 -8.497 -16.819 1.00 52.50 91 ILE A C 1
ATOM 722 O O . ILE A 1 91 ? -12.577 -8.220 -17.943 1.00 52.50 91 ILE A O 1
ATOM 726 N N . LEU A 1 92 ? -10.852 -8.556 -16.568 1.00 45.09 92 LEU A N 1
ATOM 727 C CA . LEU A 1 92 ? -9.845 -8.329 -17.611 1.00 45.09 92 LEU A CA 1
ATOM 728 C C . LEU A 1 92 ? -8.732 -9.387 -17.616 1.00 45.09 92 LEU A C 1
ATOM 730 O O . LEU A 1 92 ? -7.800 -9.351 -16.815 1.00 45.09 92 LEU A O 1
ATOM 734 N N . HIS A 1 93 ? -8.824 -10.288 -18.596 1.00 46.38 93 HIS A N 1
ATOM 735 C CA . HIS A 1 93 ? -7.667 -10.899 -19.243 1.00 46.38 93 HIS A CA 1
ATOM 736 C C . HIS A 1 93 ? -7.269 -9.986 -20.414 1.00 46.38 93 HIS A C 1
ATOM 738 O O . HIS A 1 93 ? -7.895 -10.056 -21.471 1.00 46.38 93 HIS A O 1
ATOM 744 N N . ILE A 1 94 ? -6.281 -9.108 -20.223 1.00 43.47 94 ILE A N 1
ATOM 745 C CA . ILE A 1 94 ? -5.533 -8.500 -21.338 1.00 43.47 94 ILE A CA 1
ATOM 746 C C . ILE A 1 94 ? -4.105 -9.011 -21.274 1.00 43.47 94 ILE A C 1
ATOM 748 O O . ILE A 1 94 ? -3.566 -9.043 -20.143 1.00 43.47 94 ILE A O 1
#

Foldseek 3Di:
DDPVVVVVVVVLVVVLVVCLVCVVPVVLLVLLCCVQVDPDDDDPNSLVSSLVSCLVCVVVLVVDPSSVVSCVVRVVNVVSNVVVVCVVVVNDDD

Secondary structure (DSSP, 8-state):
--THHHHHHHHHHHHHHHHHHHTTSHHHHHHHHHHHH--SPPPTTHHHHHHHHHHHTHHHHHTSHHHHHHHHH-HHHHHHHHHHHHHHTT----